Protein AF-A0A358XY12-F1 (afdb_monomer)

pLDDT: mean 89.23, std 5.17, range [74.44, 95.75]

Mean predicted aligned error: 4.75 Å

Structure (mmCIF, N/CA/C/O backbone):
data_AF-A0A358XY12-F1
#
_entry.id   AF-A0A358XY12-F1
#
loop_
_atom_site.group_PDB
_atom_site.id
_atom_site.type_symbol
_atom_site.label_atom_id
_atom_site.label_alt_id
_atom_site.label_comp_id
_atom_site.label_asym_id
_atom_site.label_entity_id
_atom_site.label_seq_id
_atom_site.pdbx_PDB_ins_code
_atom_site.Cartn_x
_atom_site.Cartn_y
_atom_site.Cartn_z
_atom_site.occupancy
_atom_site.B_iso_or_equiv
_atom_site.auth_seq_id
_atom_site.auth_comp_id
_atom_site.auth_asym_id
_atom_site.auth_atom_id
_atom_site.pdbx_PDB_model_num
ATOM 1 N N . LEU A 1 1 ? -0.825 -5.010 -2.551 1.00 79.81 1 LEU A N 1
ATOM 2 C CA . LEU A 1 1 ? -2.011 -4.136 -2.373 1.00 79.81 1 LEU A CA 1
ATOM 3 C C . LEU A 1 1 ? -3.118 -4.816 -1.573 1.00 79.81 1 LEU A C 1
ATOM 5 O O . LEU A 1 1 ? -3.632 -4.189 -0.667 1.00 79.81 1 LEU A O 1
ATOM 9 N N . THR A 1 2 ? -3.429 -6.089 -1.821 1.00 89.25 2 THR A N 1
ATOM 10 C CA . THR A 1 2 ? -4.500 -6.826 -1.120 1.00 89.25 2 THR A CA 1
ATOM 11 C C . THR A 1 2 ? -4.418 -6.778 0.411 1.00 89.25 2 THR A C 1
ATOM 13 O O . THR A 1 2 ? -5.418 -6.492 1.056 1.00 89.25 2 THR A O 1
ATOM 16 N N . GLY A 1 3 ? -3.233 -6.995 0.999 1.00 90.81 3 GLY A N 1
ATOM 17 C CA . GLY A 1 3 ? -3.061 -6.931 2.460 1.00 90.81 3 GLY A CA 1
ATOM 18 C C . GLY A 1 3 ? -3.302 -5.535 3.044 1.00 90.81 3 GLY A C 1
ATOM 19 O O . GLY A 1 3 ? -3.959 -5.407 4.069 1.00 90.81 3 GLY A O 1
ATOM 20 N N . LEU A 1 4 ? -2.850 -4.492 2.341 1.00 92.44 4 LEU A N 1
ATOM 21 C CA . LEU A 1 4 ? -3.083 -3.100 2.730 1.00 92.44 4 LEU A CA 1
ATOM 22 C C . LEU A 1 4 ? -4.575 -2.752 2.681 1.00 92.44 4 LEU A C 1
ATOM 24 O O . LEU A 1 4 ? -5.071 -2.112 3.591 1.00 92.44 4 LEU A O 1
ATOM 28 N N . THR A 1 5 ? -5.308 -3.233 1.675 1.00 94.12 5 THR A N 1
ATOM 29 C CA . THR A 1 5 ? -6.763 -3.028 1.588 1.00 94.12 5 THR A CA 1
ATOM 30 C C . THR A 1 5 ? -7.519 -3.692 2.737 1.00 94.12 5 THR A C 1
ATOM 32 O O . THR A 1 5 ? -8.501 -3.143 3.223 1.00 94.12 5 THR A O 1
ATOM 35 N N . LEU A 1 6 ? -7.050 -4.849 3.209 1.00 94.19 6 LEU A N 1
ATOM 36 C CA . LEU A 1 6 ? -7.629 -5.491 4.386 1.00 94.19 6 LEU A CA 1
ATOM 37 C C . LEU A 1 6 ? -7.351 -4.674 5.660 1.00 94.19 6 LEU A C 1
ATOM 39 O O . LEU A 1 6 ? -8.247 -4.473 6.472 1.00 94.19 6 LEU A O 1
ATOM 43 N N . ALA A 1 7 ? -6.123 -4.167 5.810 1.00 93.25 7 ALA A N 1
ATOM 44 C CA . ALA A 1 7 ? -5.751 -3.299 6.926 1.00 93.25 7 ALA A CA 1
ATOM 45 C C . ALA A 1 7 ? -6.544 -1.981 6.921 1.00 93.25 7 ALA A C 1
ATOM 47 O O . ALA A 1 7 ? -6.988 -1.521 7.968 1.00 93.25 7 ALA A O 1
ATOM 48 N N . GLU A 1 8 ? -6.785 -1.402 5.744 1.00 93.44 8 GLU A N 1
ATOM 49 C CA . GLU A 1 8 ? -7.627 -0.213 5.591 1.00 93.44 8 GLU A CA 1
ATOM 50 C C . GLU A 1 8 ? -9.078 -0.471 5.979 1.00 93.44 8 GLU A C 1
ATOM 52 O O . GLU A 1 8 ? -9.676 0.392 6.604 1.00 93.44 8 GLU A O 1
ATOM 57 N N . TYR A 1 9 ? -9.636 -1.649 5.691 1.00 95.50 9 TYR A N 1
ATOM 58 C CA . TYR A 1 9 ? -10.981 -1.990 6.160 1.00 95.50 9 TYR A CA 1
ATOM 59 C C . TYR A 1 9 ? -11.062 -1.971 7.695 1.00 95.50 9 TYR A C 1
ATOM 61 O O . TYR A 1 9 ? -11.953 -1.342 8.265 1.00 95.50 9 TYR A O 1
ATOM 69 N N . PHE A 1 10 ? -10.093 -2.584 8.379 1.00 93.94 10 PHE A N 1
ATOM 70 C CA . PHE A 1 10 ? -10.042 -2.566 9.844 1.00 93.94 10 PHE A CA 1
ATOM 71 C C . PHE A 1 10 ? -9.815 -1.157 10.415 1.00 93.94 10 PHE A C 1
ATOM 73 O O . PHE A 1 10 ? -10.391 -0.808 11.444 1.00 93.94 10 PHE A O 1
ATOM 80 N N . ARG A 1 11 ? -9.042 -0.313 9.722 1.00 95.75 11 ARG A N 1
ATOM 81 C CA . ARG A 1 11 ? -8.854 1.097 10.090 1.00 95.75 11 ARG A CA 1
ATOM 82 C C . ARG A 1 11 ? -10.122 1.937 9.876 1.00 95.75 11 ARG A C 1
ATOM 84 O O . ARG A 1 11 ? -10.490 2.721 10.746 1.00 95.75 11 ARG A O 1
ATOM 91 N N . ASP A 1 12 ? -10.760 1.823 8.713 1.00 94.69 12 ASP A N 1
ATOM 92 C CA . ASP A 1 12 ? -11.774 2.775 8.239 1.00 94.69 12 ASP A CA 1
ATOM 93 C C . ASP A 1 12 ? -13.214 2.362 8.559 1.00 94.69 12 ASP A C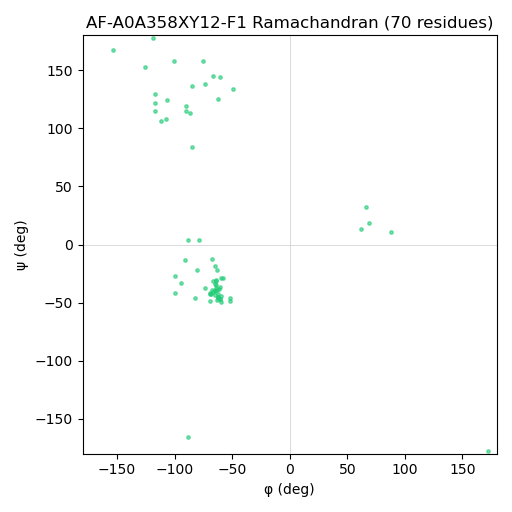 1
ATOM 95 O O . ASP A 1 12 ? -14.058 3.235 8.788 1.00 94.69 12 ASP A O 1
ATOM 99 N N . GLU A 1 13 ? -13.506 1.061 8.564 1.00 95.06 13 GLU A N 1
ATOM 100 C CA . GLU A 1 13 ? -14.842 0.524 8.845 1.00 95.06 13 GLU A CA 1
ATOM 101 C C . GLU A 1 13 ? -14.953 0.040 10.294 1.00 95.06 13 GLU A C 1
ATOM 103 O O . GLU A 1 13 ? -15.943 0.339 10.961 1.00 95.06 13 GLU A O 1
ATOM 108 N N . GLU A 1 14 ? -13.926 -0.642 10.816 1.00 93.75 14 GLU A N 1
ATOM 109 C CA . GLU A 1 14 ? -13.926 -1.116 12.212 1.00 93.75 14 GLU A CA 1
ATOM 110 C C . GLU A 1 14 ? -13.304 -0.126 13.211 1.00 93.75 14 GLU A C 1
ATOM 112 O O . GLU A 1 14 ? -13.498 -0.283 14.417 1.00 93.75 14 GLU A O 1
ATOM 117 N N . GLY A 1 15 ? -12.601 0.909 12.737 1.00 93.56 15 GLY A N 1
ATOM 118 C CA . GLY A 1 15 ? -12.033 1.960 13.589 1.00 93.56 15 GLY A CA 1
ATOM 119 C C . GLY A 1 15 ? -10.922 1.475 14.525 1.00 93.56 15 GLY A C 1
ATOM 120 O O . GLY A 1 15 ? -10.813 1.951 15.654 1.00 93.56 15 GLY A O 1
ATOM 121 N N . GLN A 1 16 ? -10.143 0.480 14.098 1.00 92.25 16 GLN A N 1
ATOM 122 C CA . GLN A 1 16 ? -9.105 -0.147 14.914 1.00 92.25 16 GLN A CA 1
ATOM 123 C C . GLN A 1 16 ? -7.707 0.376 14.579 1.00 92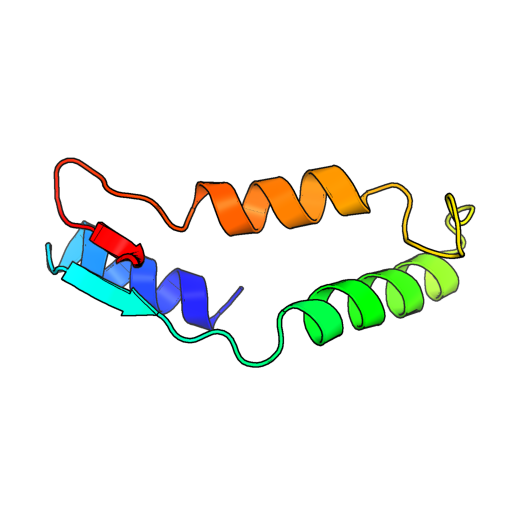.25 16 GLN A C 1
ATOM 125 O O . GLN A 1 16 ? -7.436 0.849 13.474 1.00 92.25 16 GLN A O 1
ATOM 130 N N . ASP A 1 17 ? -6.801 0.223 15.544 1.00 94.69 17 ASP A N 1
ATOM 131 C CA . ASP A 1 17 ? -5.368 0.375 15.327 1.00 94.69 17 ASP A CA 1
ATOM 132 C C . ASP A 1 17 ? -4.785 -0.955 14.847 1.00 94.69 17 ASP A C 1
ATOM 134 O O . ASP A 1 17 ? -4.775 -1.960 15.563 1.00 94.69 17 ASP A O 1
ATOM 138 N N . VAL A 1 18 ? -4.322 -0.962 13.602 1.00 94.81 18 VAL A N 1
ATOM 139 C CA . VAL A 1 18 ? -3.882 -2.153 12.881 1.00 94.81 18 VAL A CA 1
ATOM 140 C C . VAL A 1 18 ? -2.365 -2.152 12.785 1.00 94.81 18 VAL A C 1
ATOM 142 O O . VAL A 1 18 ? -1.767 -1.226 12.243 1.00 94.81 18 VAL A O 1
ATOM 145 N N . LEU A 1 19 ? -1.734 -3.223 13.258 1.00 95.31 19 LEU A N 1
ATOM 146 C CA . LEU A 1 19 ? -0.309 -3.456 13.046 1.00 95.31 19 LEU A CA 1
ATOM 147 C C . LEU A 1 19 ? -0.116 -4.257 11.750 1.00 95.31 19 LEU A C 1
ATOM 149 O O . LEU A 1 19 ? -0.554 -5.407 11.656 1.00 95.31 19 LEU 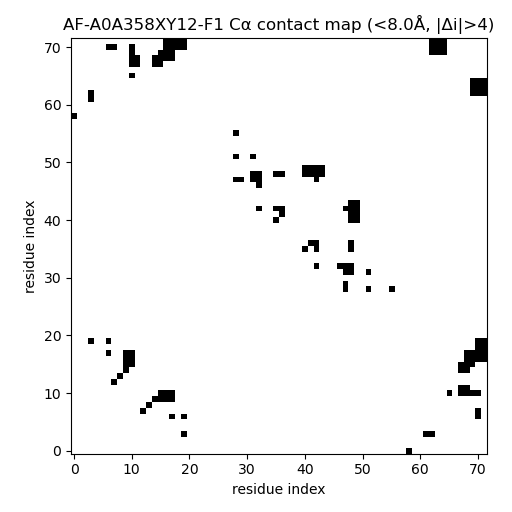A O 1
ATOM 153 N N . PHE A 1 20 ? 0.514 -3.653 10.743 1.00 93.75 20 PHE A N 1
ATOM 154 C CA . PHE A 1 20 ? 0.634 -4.199 9.395 1.00 93.75 20 PHE A CA 1
ATOM 155 C C . PHE A 1 20 ? 2.078 -4.586 9.059 1.00 93.75 20 PHE A C 1
ATOM 157 O O . PHE A 1 20 ? 2.936 -3.759 8.761 1.00 93.75 20 PHE A O 1
ATOM 164 N N . PHE A 1 21 ? 2.343 -5.892 9.033 1.00 93.69 21 PHE A N 1
ATOM 165 C CA . PHE A 1 21 ? 3.659 -6.421 8.684 1.00 93.69 21 PHE A CA 1
ATOM 166 C C . PHE A 1 21 ? 3.784 -6.690 7.183 1.00 93.69 21 PHE A C 1
ATOM 168 O O . PHE A 1 21 ? 3.081 -7.537 6.627 1.00 93.69 21 PHE A O 1
ATOM 175 N N . VAL A 1 22 ? 4.735 -6.013 6.535 1.00 91.06 22 VAL A N 1
ATOM 176 C CA . VAL A 1 22 ? 5.107 -6.257 5.135 1.00 91.06 22 VAL A CA 1
ATOM 177 C C . VAL A 1 22 ? 6.462 -6.950 5.064 1.00 91.06 22 VAL A C 1
ATOM 179 O O . VAL A 1 22 ? 7.501 -6.323 5.262 1.00 91.06 22 VAL A O 1
ATOM 182 N N . ASP A 1 23 ? 6.457 -8.229 4.700 1.00 92.00 23 ASP A N 1
ATOM 183 C CA . ASP A 1 23 ? 7.664 -9.010 4.419 1.00 92.00 23 ASP A CA 1
ATOM 184 C C . ASP A 1 23 ? 7.660 -9.472 2.947 1.00 92.00 23 ASP A C 1
ATOM 186 O O . ASP A 1 23 ? 6.772 -10.207 2.526 1.00 92.00 23 ASP A O 1
ATOM 190 N N . ASN A 1 24 ? 8.558 -9.048 2.059 1.00 89.44 24 ASN A N 1
ATOM 191 C CA . ASN A 1 24 ? 9.597 -8.024 2.169 1.00 89.44 24 ASN A CA 1
ATOM 192 C C . ASN A 1 24 ? 9.282 -6.909 1.162 1.00 89.44 24 ASN A C 1
ATOM 194 O O . ASN A 1 24 ? 9.086 -7.190 -0.023 1.00 89.44 24 ASN A O 1
ATOM 198 N N . ILE A 1 25 ? 9.279 -5.643 1.592 1.00 86.31 25 ILE A N 1
ATOM 199 C CA . ILE A 1 25 ? 8.923 -4.508 0.723 1.00 86.31 25 ILE A CA 1
ATOM 200 C C . ILE A 1 25 ? 9.806 -4.401 -0.534 1.00 86.31 25 ILE A C 1
ATOM 202 O O . ILE A 1 25 ? 9.332 -3.992 -1.591 1.00 86.31 25 ILE A O 1
ATOM 206 N N . PHE A 1 26 ? 11.062 -4.852 -0.482 1.00 87.94 26 PHE A N 1
ATOM 207 C CA . PHE A 1 26 ? 11.940 -4.861 -1.654 1.00 87.94 26 PHE A CA 1
ATOM 208 C C . PHE A 1 26 ? 11.430 -5.791 -2.765 1.00 87.94 26 PHE A C 1
ATOM 210 O O . PHE A 1 26 ? 11.613 -5.507 -3.949 1.00 87.94 26 PHE A O 1
ATOM 217 N N . ARG A 1 27 ? 10.739 -6.881 -2.407 1.00 90.38 27 ARG A N 1
ATOM 218 C CA . ARG A 1 27 ? 10.163 -7.815 -3.387 1.00 90.38 27 ARG A CA 1
ATOM 219 C C . ARG A 1 27 ? 9.045 -7.173 -4.199 1.00 90.38 27 ARG A C 1
ATOM 221 O O . ARG A 1 27 ? 8.907 -7.493 -5.376 1.00 90.38 27 ARG A O 1
ATOM 228 N N . PHE A 1 28 ? 8.304 -6.236 -3.608 1.00 86.94 28 PHE A N 1
ATOM 229 C CA . PHE A 1 28 ? 7.310 -5.444 -4.332 1.00 86.94 28 PHE A CA 1
ATOM 230 C C . PHE A 1 28 ? 7.974 -4.584 -5.416 1.00 86.94 28 PHE A C 1
ATOM 232 O O . PHE A 1 28 ? 7.568 -4.628 -6.576 1.00 86.94 28 PHE A O 1
ATOM 239 N N . THR A 1 29 ? 9.051 -3.880 -5.064 1.00 86.75 29 THR A N 1
ATOM 240 C CA . THR A 1 29 ? 9.826 -3.073 -6.013 1.00 86.75 29 THR A CA 1
ATOM 241 C C . THR A 1 29 ? 10.449 -3.916 -7.122 1.00 86.75 29 THR A C 1
ATOM 243 O O . THR A 1 29 ? 10.331 -3.560 -8.291 1.00 86.75 29 THR A O 1
ATOM 246 N N . GLN A 1 30 ? 11.077 -5.045 -6.779 1.00 88.19 30 GLN A N 1
ATOM 247 C CA . GLN A 1 30 ? 11.724 -5.926 -7.754 1.00 88.19 30 GLN A CA 1
ATOM 248 C C . GLN A 1 30 ? 10.724 -6.462 -8.788 1.00 88.19 30 GLN A C 1
ATOM 250 O O . GLN A 1 30 ? 10.985 -6.390 -9.989 1.00 88.19 30 GLN A O 1
ATOM 255 N N . ALA A 1 31 ? 9.564 -6.948 -8.335 1.00 87.56 31 ALA A N 1
ATOM 256 C CA . ALA A 1 31 ? 8.511 -7.410 -9.234 1.00 87.56 31 ALA A CA 1
ATOM 257 C C . ALA A 1 31 ? 8.018 -6.274 -10.151 1.00 87.56 31 ALA A C 1
ATOM 259 O O . ALA A 1 31 ? 7.756 -6.494 -11.332 1.00 87.56 31 ALA A O 1
ATOM 260 N N . GLY A 1 32 ? 7.953 -5.042 -9.631 1.00 85.94 32 GLY A N 1
ATOM 261 C CA . GLY A 1 32 ? 7.659 -3.845 -10.420 1.00 85.94 32 GLY A CA 1
ATOM 262 C C . GLY A 1 32 ? 8.669 -3.605 -11.547 1.00 85.94 32 GLY A C 1
ATOM 263 O O . GLY A 1 32 ? 8.262 -3.348 -12.683 1.00 85.94 32 GLY A O 1
ATOM 264 N N . SER A 1 33 ? 9.968 -3.751 -11.271 1.00 87.69 33 SER A N 1
ATOM 265 C CA . SER A 1 33 ? 11.023 -3.634 -12.287 1.00 87.69 33 SER A CA 1
ATOM 266 C C . SER A 1 33 ? 10.889 -4.699 -13.376 1.00 87.69 33 SER A C 1
ATOM 268 O O . SER A 1 33 ? 10.971 -4.378 -14.561 1.00 87.69 33 SER A O 1
ATOM 270 N N . GLU A 1 34 ? 10.640 -5.954 -12.991 1.00 88.50 34 GLU A N 1
ATOM 271 C CA . GLU A 1 34 ? 10.485 -7.078 -13.924 1.00 88.50 34 GLU A CA 1
ATOM 272 C C . GLU A 1 34 ? 9.282 -6.869 -14.859 1.00 88.50 34 GLU A C 1
ATOM 274 O O . GLU A 1 34 ? 9.404 -6.998 -16.079 1.00 88.50 34 GLU A O 1
ATOM 279 N N . VAL A 1 35 ? 8.137 -6.443 -14.316 1.00 88.88 35 VAL A N 1
ATOM 280 C CA . VAL A 1 35 ? 6.941 -6.130 -15.116 1.00 88.88 35 VAL A CA 1
ATOM 281 C C . VAL A 1 35 ? 7.167 -4.903 -16.004 1.00 88.88 35 VAL A C 1
ATOM 283 O O . VAL A 1 35 ? 6.772 -4.900 -17.168 1.00 88.88 35 VAL A O 1
ATOM 286 N N . SER A 1 36 ? 7.831 -3.861 -15.498 1.00 85.31 36 SER A N 1
ATOM 287 C CA . SER A 1 36 ? 8.140 -2.657 -16.277 1.00 85.31 36 SER A CA 1
ATOM 288 C C . SER A 1 36 ? 9.038 -2.959 -17.479 1.00 85.31 36 SER A C 1
ATOM 290 O O . SER A 1 36 ? 8.821 -2.395 -18.554 1.00 85.31 36 SER A O 1
ATOM 292 N N . ALA A 1 37 ? 10.008 -3.862 -17.315 1.00 85.69 37 ALA A N 1
ATOM 293 C CA . ALA A 1 37 ? 10.864 -4.324 -18.401 1.00 85.69 37 ALA A CA 1
ATOM 294 C C . ALA A 1 37 ? 10.067 -5.100 -19.465 1.00 85.69 37 ALA A C 1
ATOM 296 O O . ALA A 1 37 ? 10.225 -4.837 -20.656 1.00 85.69 37 ALA A O 1
ATOM 297 N N . LEU A 1 38 ? 9.153 -5.989 -19.051 1.00 86.88 38 LEU A N 1
ATOM 298 C CA . LEU A 1 38 ? 8.268 -6.719 -19.973 1.00 86.88 38 LEU A CA 1
ATOM 299 C C . LEU A 1 38 ? 7.308 -5.797 -20.741 1.00 86.88 38 LEU A C 1
ATOM 301 O O . LEU A 1 38 ? 6.977 -6.072 -21.891 1.00 86.88 38 LEU A O 1
ATOM 305 N N . LEU A 1 39 ? 6.891 -4.685 -20.134 1.00 85.88 39 LEU A N 1
ATOM 306 C CA . LEU A 1 39 ? 6.050 -3.664 -20.768 1.00 85.88 39 LEU A CA 1
ATOM 307 C C . LEU A 1 39 ? 6.828 -2.715 -21.699 1.00 85.88 39 LEU A C 1
ATOM 309 O O . LEU A 1 39 ? 6.248 -1.761 -22.215 1.00 85.88 39 LEU A 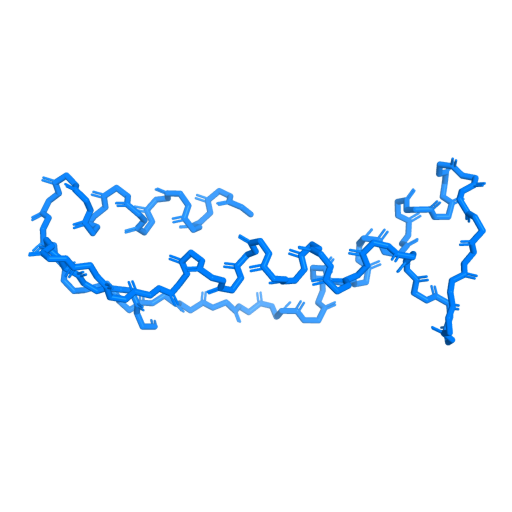O 1
ATOM 313 N N . GLY A 1 40 ? 8.130 -2.942 -21.905 1.00 85.06 40 GLY A N 1
ATOM 314 C CA . GLY A 1 40 ? 8.965 -2.143 -22.805 1.00 85.06 40 GLY A CA 1
ATOM 315 C C . GLY A 1 40 ? 9.216 -0.714 -22.320 1.00 85.06 40 GLY A C 1
ATOM 316 O O . GLY A 1 40 ? 9.577 0.155 -23.115 1.00 85.06 40 GLY A O 1
ATOM 317 N N . ARG A 1 41 ? 9.013 -0.436 -21.027 1.00 83.00 41 ARG A N 1
ATOM 318 C CA . ARG A 1 41 ? 9.324 0.878 -20.456 1.00 83.00 41 ARG A CA 1
ATOM 319 C C . ARG A 1 41 ? 10.836 1.029 -20.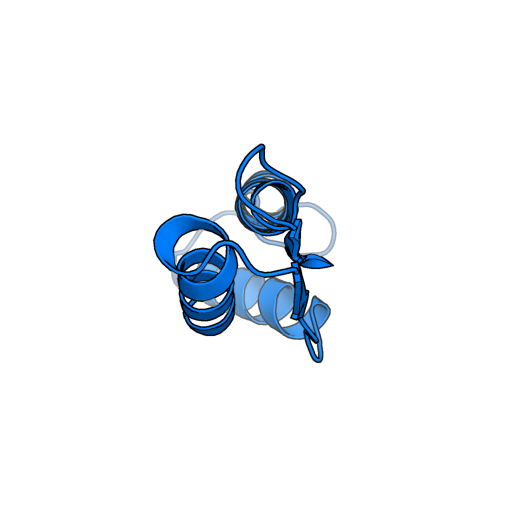339 1.00 83.00 41 ARG A C 1
ATOM 321 O O . ARG A 1 41 ? 11.524 0.107 -19.908 1.00 83.00 41 ARG A O 1
ATOM 328 N N . ILE A 1 42 ? 11.342 2.212 -20.679 1.00 84.62 42 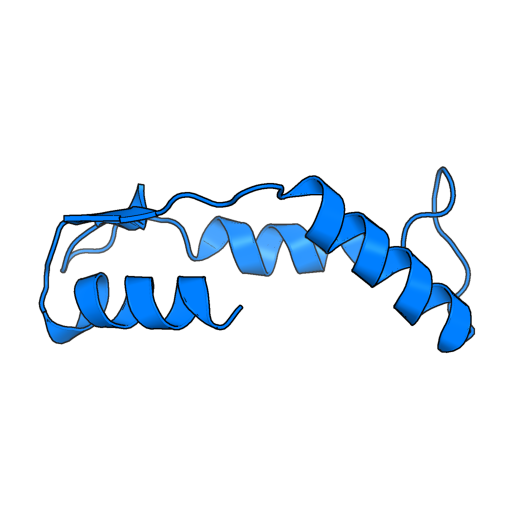ILE A N 1
ATOM 329 C CA . ILE A 1 42 ? 12.764 2.528 -20.526 1.00 84.62 42 ILE A CA 1
ATOM 330 C C . ILE A 1 42 ? 13.118 2.454 -19.029 1.00 84.62 42 ILE A C 1
ATOM 332 O O . ILE A 1 42 ? 12.448 3.115 -18.226 1.00 84.62 42 ILE A O 1
ATOM 336 N N . PRO A 1 43 ? 14.125 1.653 -18.636 1.00 77.50 43 PRO A N 1
ATOM 337 C CA . PRO A 1 43 ? 14.529 1.542 -17.243 1.00 77.50 43 PRO A CA 1
ATOM 338 C C . PRO A 1 43 ? 15.135 2.858 -16.749 1.00 77.50 43 PRO A C 1
ATOM 340 O O . PRO A 1 43 ? 15.814 3.573 -17.487 1.00 77.50 43 PRO A O 1
ATOM 343 N N . SER A 1 44 ? 14.887 3.165 -15.481 1.00 79.94 44 SER A N 1
ATOM 344 C CA . SER A 1 44 ? 15.479 4.302 -14.780 1.00 79.94 44 SER A CA 1
ATOM 345 C C . SER A 1 44 ? 16.816 3.904 -14.134 1.00 79.94 44 SER A C 1
ATOM 347 O O . SER A 1 44 ? 17.403 2.864 -14.452 1.00 79.94 44 SER A O 1
ATOM 349 N N . ALA A 1 45 ? 17.324 4.737 -13.223 1.00 74.44 45 ALA A N 1
ATOM 350 C CA . ALA A 1 45 ? 18.573 4.506 -12.505 1.00 74.44 45 ALA A CA 1
ATOM 351 C C . ALA A 1 45 ? 18.627 3.089 -11.904 1.00 74.44 45 ALA A C 1
ATOM 353 O O . ALA A 1 45 ? 17.669 2.623 -11.289 1.00 74.44 45 ALA A O 1
ATOM 354 N N . VAL A 1 46 ? 19.764 2.407 -12.086 1.00 75.75 46 VAL A N 1
ATOM 355 C CA . VAL A 1 46 ? 20.049 1.067 -11.526 1.00 75.75 46 VAL A CA 1
ATOM 356 C C . VAL A 1 46 ? 19.090 -0.041 -12.025 1.00 75.75 46 VAL A C 1
ATOM 358 O O . VAL A 1 46 ? 19.104 -1.151 -11.509 1.00 75.75 46 VAL A O 1
ATOM 361 N N . GLY A 1 47 ? 18.293 0.211 -13.073 1.00 76.38 47 GLY A N 1
ATOM 362 C CA . GLY A 1 47 ? 17.393 -0.790 -13.662 1.00 76.38 47 GLY A CA 1
ATOM 363 C C . GLY A 1 47 ? 16.001 -0.855 -13.025 1.00 76.38 47 GLY A C 1
ATOM 364 O O . GLY A 1 47 ? 15.244 -1.777 -13.323 1.00 76.38 47 GLY A O 1
ATOM 365 N N . TYR A 1 48 ? 15.647 0.110 -12.170 1.00 82.56 48 TYR A N 1
ATOM 366 C CA . TYR A 1 48 ? 14.297 0.218 -11.616 1.00 82.56 48 TYR A CA 1
ATOM 367 C C . TYR A 1 48 ? 13.289 0.758 -12.630 1.00 82.56 48 TYR A C 1
ATOM 369 O O . TYR A 1 48 ? 13.644 1.468 -13.577 1.00 82.56 48 TYR A O 1
ATOM 377 N N . GLN A 1 49 ? 12.006 0.474 -12.404 1.00 81.12 49 GLN A N 1
ATOM 378 C CA . GLN A 1 49 ? 10.938 1.104 -13.170 1.00 81.12 49 GLN A CA 1
ATOM 379 C C . GLN A 1 49 ? 10.948 2.637 -12.987 1.00 81.12 49 GLN A C 1
ATOM 381 O O . GLN A 1 49 ? 11.195 3.128 -11.882 1.00 81.12 49 GLN A O 1
ATOM 386 N N . PRO A 1 50 ? 10.631 3.428 -14.029 1.00 83.19 50 PRO A N 1
ATOM 387 C CA . PRO A 1 50 ? 10.577 4.889 -13.922 1.00 83.19 50 PRO A CA 1
ATOM 388 C C . PRO A 1 50 ? 9.474 5.383 -12.972 1.00 83.19 50 PRO A C 1
ATOM 390 O O . PRO A 1 50 ? 9.544 6.508 -12.488 1.00 83.19 50 PRO A O 1
ATOM 393 N N . THR A 1 51 ? 8.482 4.542 -12.669 1.00 86.44 51 THR A N 1
ATOM 394 C CA . THR A 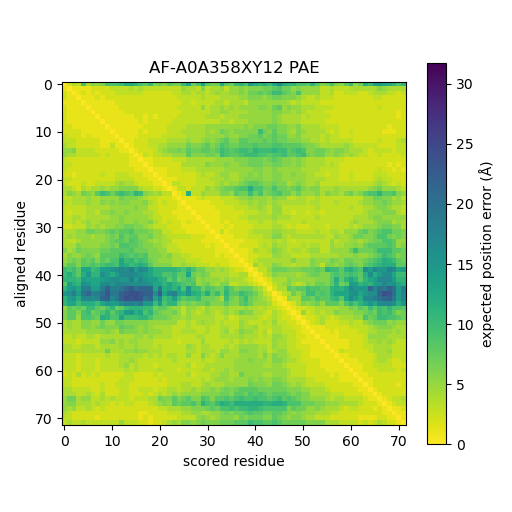1 51 ? 7.365 4.844 -11.760 1.00 86.44 51 THR A CA 1
ATOM 395 C C . THR A 1 51 ? 7.652 4.507 -10.297 1.00 86.44 51 THR A C 1
ATOM 397 O O . THR A 1 51 ? 6.769 4.680 -9.465 1.00 86.44 51 THR A O 1
ATOM 400 N N . LEU A 1 52 ? 8.871 4.065 -9.955 1.00 86.06 52 LEU A N 1
ATOM 401 C CA . LEU A 1 52 ? 9.200 3.546 -8.623 1.00 86.06 52 LEU A CA 1
ATOM 402 C C . LEU A 1 52 ? 8.785 4.495 -7.491 1.00 86.06 52 LEU A C 1
ATOM 404 O O . LEU A 1 52 ? 8.150 4.066 -6.533 1.00 86.06 52 LEU A O 1
ATOM 408 N N . ALA A 1 53 ? 9.129 5.778 -7.604 1.00 86.81 53 ALA A N 1
ATOM 409 C CA . ALA A 1 53 ? 8.816 6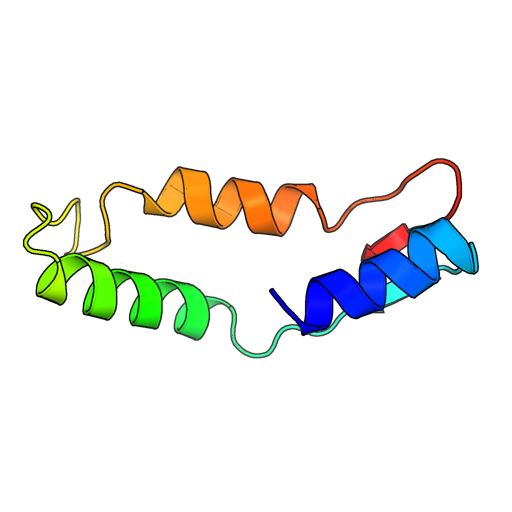.764 -6.572 1.00 86.81 53 ALA A CA 1
ATOM 410 C C . ALA A 1 53 ? 7.301 6.924 -6.373 1.00 86.81 53 ALA A C 1
ATOM 412 O O . ALA A 1 53 ? 6.827 6.966 -5.242 1.00 86.81 53 ALA A O 1
ATOM 413 N N . THR A 1 54 ? 6.541 6.965 -7.468 1.00 88.19 54 THR A N 1
ATOM 414 C CA . THR A 1 54 ? 5.082 7.101 -7.432 1.00 88.19 54 THR A CA 1
ATOM 415 C C . THR A 1 54 ? 4.414 5.845 -6.878 1.00 88.19 54 THR A C 1
ATOM 417 O O . THR A 1 54 ? 3.527 5.956 -6.039 1.00 88.19 54 THR A O 1
ATOM 420 N N . ASP A 1 55 ? 4.865 4.655 -7.286 1.00 86.12 55 ASP A N 1
ATOM 421 C CA . ASP A 1 55 ? 4.302 3.377 -6.831 1.00 86.12 55 ASP A CA 1
ATOM 422 C C . ASP A 1 55 ? 4.577 3.141 -5.335 1.00 86.12 55 ASP A C 1
ATOM 424 O O . ASP A 1 55 ? 3.709 2.666 -4.600 1.00 86.12 55 ASP A O 1
ATOM 428 N N . MET A 1 56 ? 5.774 3.513 -4.868 1.00 88.56 56 MET A N 1
ATOM 429 C CA . MET A 1 56 ? 6.134 3.457 -3.450 1.00 88.56 56 MET A CA 1
ATOM 430 C C . MET A 1 56 ? 5.376 4.497 -2.627 1.00 88.56 56 MET A C 1
ATOM 432 O O . MET A 1 56 ? 4.886 4.160 -1.552 1.00 88.56 56 MET A O 1
ATOM 436 N N . GLY A 1 57 ? 5.230 5.724 -3.137 1.00 90.12 57 GLY A N 1
ATOM 437 C CA . GLY A 1 57 ? 4.441 6.773 -2.489 1.00 90.12 57 GLY A CA 1
ATOM 438 C C . GLY A 1 57 ? 2.981 6.360 -2.323 1.00 90.12 57 GLY A C 1
ATOM 439 O O . GLY A 1 57 ? 2.465 6.359 -1.211 1.00 90.12 57 GLY A O 1
ATOM 440 N N . ALA A 1 58 ? 2.351 5.870 -3.393 1.00 90.81 58 ALA A N 1
ATOM 441 C CA . ALA A 1 58 ? 0.956 5.431 -3.365 1.00 90.81 58 ALA A CA 1
ATOM 442 C C . ALA A 1 58 ? 0.692 4.291 -2.366 1.00 90.81 58 ALA A C 1
ATOM 444 O O . ALA A 1 58 ? -0.421 4.164 -1.856 1.00 90.81 58 ALA A O 1
ATOM 445 N N . LEU A 1 59 ? 1.687 3.441 -2.096 1.00 90.19 59 LEU A N 1
ATOM 446 C CA . LEU A 1 59 ? 1.579 2.385 -1.093 1.00 90.19 59 LEU A CA 1
ATOM 447 C C . LEU A 1 59 ? 1.845 2.908 0.323 1.00 90.19 59 LEU A C 1
ATOM 449 O O . LEU A 1 59 ? 1.093 2.575 1.235 1.00 90.19 59 LEU A O 1
ATOM 453 N N . GLN A 1 60 ? 2.899 3.702 0.514 1.00 89.81 60 GLN A N 1
ATOM 454 C CA . GLN A 1 60 ? 3.305 4.166 1.842 1.00 89.81 60 GLN A CA 1
ATOM 455 C C . GLN A 1 60 ? 2.368 5.231 2.408 1.00 89.81 60 GLN A C 1
ATOM 457 O O . GLN A 1 60 ? 2.053 5.174 3.587 1.00 89.81 60 GLN A O 1
ATOM 462 N N . GLU A 1 61 ? 1.853 6.147 1.587 1.00 92.00 61 GLU A N 1
ATOM 463 C CA . GLU A 1 61 ? 0.937 7.205 2.047 1.00 92.00 61 GLU A CA 1
ATOM 464 C C . GLU A 1 61 ? -0.384 6.655 2.603 1.00 92.00 61 GLU A C 1
ATOM 466 O O . GLU A 1 61 ? -1.057 7.308 3.397 1.00 92.00 61 GLU A O 1
ATOM 471 N N . ARG A 1 62 ? -0.749 5.431 2.216 1.00 93.19 62 ARG A N 1
ATOM 472 C CA . ARG A 1 62 ? -1.932 4.728 2.723 1.00 93.19 62 ARG A CA 1
ATOM 473 C C . ARG A 1 62 ? -1.708 4.078 4.088 1.00 93.19 62 ARG A C 1
ATOM 475 O O . ARG A 1 62 ? -2.683 3.837 4.800 1.00 93.19 62 ARG A O 1
ATOM 482 N N . ILE A 1 63 ? -0.454 3.811 4.459 1.00 92.62 63 ILE A N 1
ATOM 483 C CA . ILE A 1 63 ? -0.052 3.339 5.789 1.00 92.62 63 ILE A CA 1
ATOM 484 C C . ILE A 1 63 ? 0.111 4.581 6.666 1.00 92.62 63 ILE A C 1
ATOM 486 O O . ILE A 1 63 ? 1.183 5.172 6.768 1.00 92.62 63 ILE A O 1
ATOM 490 N N . THR A 1 64 ? -1.009 5.045 7.210 1.00 95.12 64 THR A N 1
ATOM 491 C CA . THR A 1 64 ? -1.063 6.281 7.990 1.00 95.12 64 THR A CA 1
ATOM 492 C C . THR A 1 64 ? -2.209 6.250 8.994 1.00 95.12 64 THR A C 1
ATOM 494 O O . THR A 1 64 ? -3.112 5.406 8.92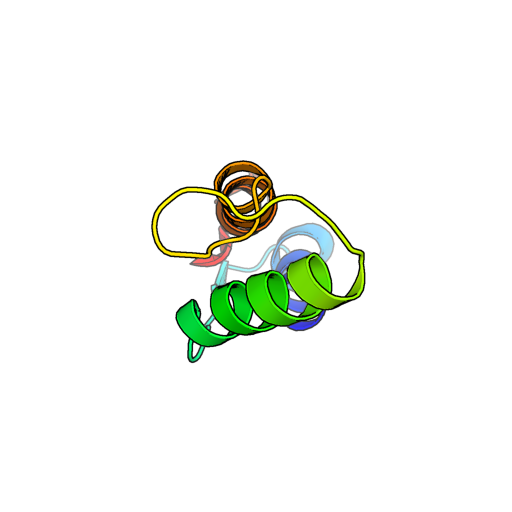9 1.00 95.12 64 THR A O 1
ATOM 497 N N . THR A 1 65 ? -2.179 7.212 9.910 1.00 94.25 65 THR A N 1
ATOM 498 C CA . THR A 1 65 ? -3.235 7.458 10.886 1.00 94.25 65 THR A CA 1
ATOM 499 C C . THR A 1 65 ? -4.324 8.341 10.292 1.00 94.25 65 THR A C 1
ATOM 501 O O . THR A 1 65 ? -4.054 9.356 9.652 1.00 94.25 65 THR A O 1
ATOM 504 N N . THR A 1 66 ? -5.573 7.969 10.546 1.00 93.75 66 THR A N 1
ATOM 505 C CA . THR A 1 66 ? -6.760 8.757 10.208 1.00 93.75 66 THR A CA 1
ATOM 506 C C . THR A 1 66 ? -7.525 9.118 11.481 1.00 93.75 66 THR A C 1
ATOM 508 O O . THR A 1 66 ? -7.183 8.682 12.576 1.00 93.75 66 THR A O 1
ATOM 511 N N . ASN A 1 67 ? -8.614 9.877 11.346 1.00 92.00 67 ASN A N 1
ATOM 512 C CA . ASN A 1 67 ? -9.494 10.184 12.478 1.00 92.00 67 ASN A CA 1
ATOM 513 C C . ASN A 1 67 ? -10.262 8.959 13.013 1.00 92.00 67 ASN A C 1
ATOM 515 O O . ASN A 1 67 ? -10.895 9.067 14.060 1.00 92.00 67 ASN A O 1
ATOM 519 N N . LYS A 1 68 ? -10.268 7.834 12.284 1.00 91.88 68 LYS A N 1
ATOM 520 C CA . LYS A 1 68 ? -11.008 6.619 12.652 1.00 91.88 68 LYS A CA 1
ATOM 521 C C . LYS A 1 68 ? -10.137 5.545 13.308 1.00 91.88 68 LYS A C 1
ATOM 523 O O . LYS A 1 68 ? -10.660 4.763 14.085 1.00 91.88 68 LYS A O 1
ATOM 528 N N . GLY A 1 69 ? -8.842 5.526 13.008 1.00 94.06 69 GLY A N 1
ATOM 529 C CA . GLY A 1 69 ? -7.885 4.525 13.476 1.00 94.06 69 GLY A CA 1
ATOM 530 C C . GLY A 1 69 ? -6.531 4.704 12.791 1.00 94.06 69 GLY A C 1
ATOM 531 O O . GLY A 1 69 ? -6.360 5.608 11.960 1.00 94.06 69 GLY A O 1
ATOM 532 N N . SER A 1 70 ? -5.574 3.830 13.092 1.00 95.19 70 SER A N 1
ATOM 533 C CA . SER A 1 70 ? -4.225 3.868 12.519 1.00 95.19 70 SER A CA 1
ATOM 534 C C . SER A 1 70 ? -3.804 2.556 11.861 1.00 95.19 70 SER A C 1
ATOM 536 O O . SER A 1 70 ? -4.272 1.482 12.222 1.00 95.19 70 SER A O 1
ATOM 538 N N . ILE A 1 71 ? -2.909 2.647 10.875 1.00 95.31 71 ILE A N 1
ATOM 539 C CA . ILE A 1 71 ? -2.135 1.500 10.386 1.00 95.31 71 ILE A CA 1
ATOM 540 C C . ILE A 1 71 ? -0.670 1.812 10.672 1.00 95.31 71 ILE A C 1
ATOM 542 O O . ILE A 1 71 ? -0.173 2.839 10.206 1.00 95.31 71 ILE A O 1
ATOM 546 N N . THR A 1 72 ? -0.016 0.944 11.445 1.00 92.88 72 THR A N 1
ATOM 547 C CA . THR A 1 72 ? 1.413 1.036 11.790 1.00 92.88 72 THR A CA 1
ATOM 548 C C . THR A 1 72 ? 2.209 -0.063 11.113 1.00 92.88 72 THR A C 1
ATOM 550 O O . THR A 1 72 ? 1.748 -1.225 11.167 1.00 92.88 72 THR A O 1
#

Sequence (72 aa):
LTGLTLAEYFRDEEGQDVLFFVDNIFRFTQAGSEVSALLGRIPSAVGYQPTLATDMGALQERITTTNKGSIT

Solvent-accessible surface area (backbone atoms only — not comparable to full-atom values): 4194 Å² total; per-residue (Å²): 109,72,68,58,55,54,49,46,44,40,15,71,75,69,43,33,76,37,81,64,87,75,89,58,65,67,55,58,54,50,53,46,21,57,52,31,54,75,70,71,49,74,63,35,81,96,61,35,35,73,56,49,69,59,58,50,45,68,54,50,71,67,57,38,75,55,101,50,25,28,40,84

Foldseek 3Di:
DVQLVVQVCCCPVVLEAAEGDDPPVVVVFVVQLVVQVVVVADADPPSTRPCSVVVVCVSVVSQAHDPRYGYD

Radius of gyration: 14.7 Å; Cα contacts (8 Å, |Δi|>4): 76; chains: 1; bounding box: 35×19×38 Å

Nearest PDB structures (foldseek):
  6yo0-assembly1_F1  TM=9.911E-01  e=1.929E-09  Tetrahymena thermophila
  1h8e-assembly1_E  TM=9.964E-01  e=2.555E-09  Bos taurus
  8h9e-assembly1_E  TM=9.909E-01  e=5.157E-09  Homo sapiens
  3oeh-assembly2_O  TM=9.746E-01  e=2.740E-09  Saccharomyces cerevisiae
  6tmh-assembly1_B  TM=9.838E-01  e=4.481E-09  Toxoplasma gondii GT1

Secondary structure (DSSP, 8-state):
-HHHHHHHHHHHTS---B----TTHHHHHHHHHHHHHHTTPPP-GGG--TTHHHHHHHHHTTSSB-SS-BB-